Protein AF-A0A3D2EG84-F1 (afdb_monomer_lite)

Sequence (65 aa):
MEFNTNFILGCSAIGAGLAVIAGIGPGVGQGIAAGHAASAVGRNPGAKSEIRTMMLLGQAVAETT

Secondary structure (DSSP, 8-state):
-HHHHHHHHHHHHHHHHHHHGGGHHHHHHHHHHHHHHHHHHHH-GGGHHHHHHHHHHHHHHHTT-

Radius of gyration: 19.6 Å; chains: 1; bounding box: 40×13×56 Å

Foldseek 3Di:
DVVVVVVVVVVVVVVVVVVCVLVVQLVVVLVVLVVVLVVVCVVPVPCNVVSVVVSVVVSVVSVVD

Structure (mmCIF, N/CA/C/O backbone):
data_AF-A0A3D2EG84-F1
#
_entry.id   AF-A0A3D2EG84-F1
#
loop_
_atom_site.group_PDB
_atom_site.id
_atom_site.type_symbol
_atom_site.label_atom_id
_atom_site.label_alt_id
_atom_site.label_comp_id
_atom_site.label_asym_id
_atom_site.label_entity_id
_atom_site.label_seq_id
_atom_site.pdbx_PDB_ins_code
_atom_site.Cartn_x
_atom_site.Cartn_y
_atom_site.Cartn_z
_atom_site.occupancy
_atom_site.B_iso_or_equiv
_atom_site.auth_seq_id
_atom_site.auth_comp_id
_atom_site.auth_asym_id
_atom_site.auth_atom_id
_atom_site.pdbx_PDB_model_num
ATOM 1 N N . MET A 1 1 ? 20.538 -6.144 -34.579 1.00 65.94 1 MET A N 1
ATOM 2 C CA . MET A 1 1 ? 19.209 -6.425 -33.990 1.00 65.94 1 MET A CA 1
ATOM 3 C C . MET A 1 1 ? 19.271 -6.412 -32.461 1.00 65.94 1 MET A C 1
ATOM 5 O O . MET A 1 1 ? 18.410 -5.800 -31.852 1.00 65.94 1 MET A O 1
ATOM 9 N N . GLU A 1 2 ? 20.329 -6.966 -31.859 1.00 84.94 2 GLU A N 1
ATOM 10 C CA . GLU A 1 2 ? 20.545 -7.046 -30.401 1.00 84.94 2 GLU A CA 1
ATOM 11 C C . GLU A 1 2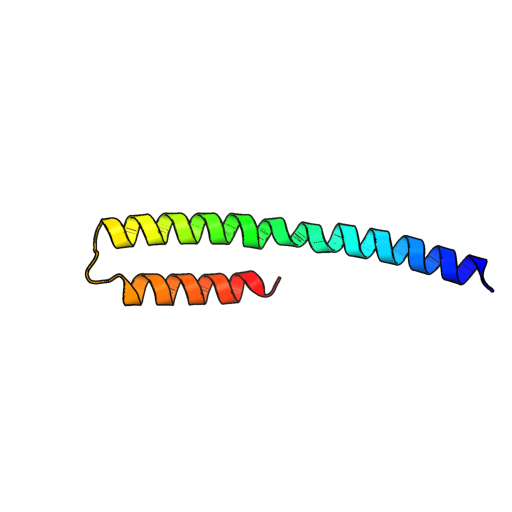 ? 20.584 -5.693 -29.654 1.00 84.94 2 GLU A C 1
ATOM 13 O O . GLU A 1 2 ? 19.954 -5.557 -28.609 1.00 84.94 2 GLU A O 1
ATOM 18 N N . PHE A 1 3 ? 21.239 -4.660 -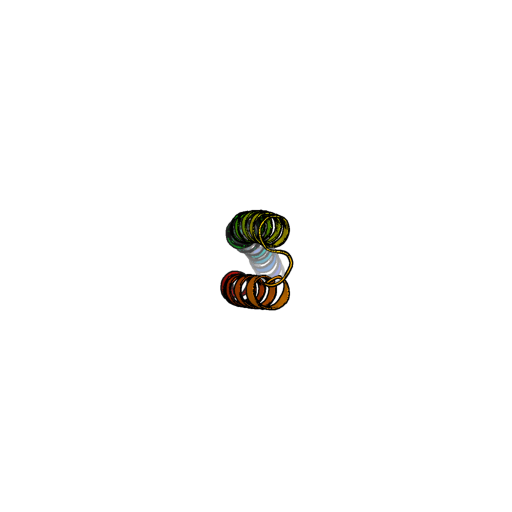30.208 1.00 92.69 3 PHE A N 1
ATOM 19 C CA . PHE A 1 3 ? 21.286 -3.323 -29.587 1.00 92.69 3 PHE A CA 1
ATOM 20 C C . PHE A 1 3 ? 19.888 -2.734 -29.340 1.00 92.69 3 PHE A C 1
ATOM 22 O O . PHE A 1 3 ? 19.603 -2.263 -28.242 1.00 92.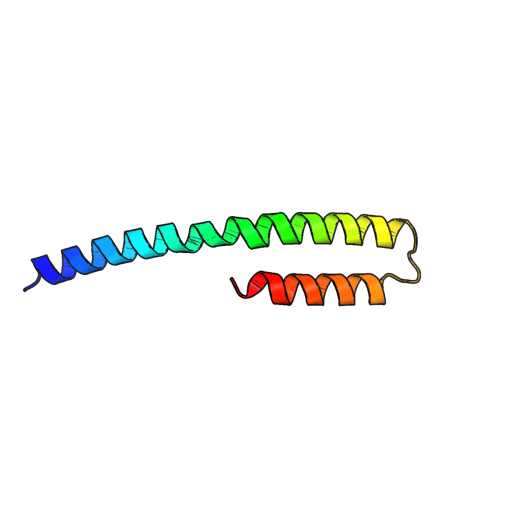69 3 PHE A O 1
ATOM 29 N N . ASN A 1 4 ? 18.997 -2.810 -30.335 1.00 96.56 4 ASN A N 1
ATOM 30 C CA . ASN A 1 4 ? 17.638 -2.274 -30.221 1.00 96.56 4 ASN A CA 1
ATOM 31 C C . ASN A 1 4 ? 16.840 -3.011 -29.138 1.00 96.56 4 ASN A C 1
ATOM 33 O O . ASN A 1 4 ? 16.130 -2.377 -28.365 1.00 96.56 4 ASN A O 1
ATOM 37 N N . THR A 1 5 ? 16.985 -4.336 -29.053 1.00 96.75 5 THR A N 1
ATOM 38 C CA . THR A 1 5 ? 16.344 -5.145 -28.009 1.00 96.75 5 THR A CA 1
ATOM 39 C C . THR A 1 5 ? 16.837 -4.748 -26.620 1.00 96.75 5 THR A C 1
ATOM 41 O O . THR A 1 5 ? 16.020 -4.484 -25.740 1.00 96.75 5 THR A O 1
ATOM 44 N N . ASN A 1 6 ? 18.154 -4.629 -26.431 1.00 96.88 6 ASN A N 1
ATOM 45 C CA . ASN A 1 6 ? 18.741 -4.236 -25.148 1.00 96.88 6 ASN A CA 1
ATOM 46 C C . ASN A 1 6 ? 18.324 -2.815 -24.738 1.00 96.88 6 ASN A C 1
ATOM 48 O O . ASN A 1 6 ? 18.025 -2.574 -23.570 1.00 96.88 6 ASN A O 1
ATOM 52 N N . PHE A 1 7 ? 18.244 -1.889 -25.697 1.00 97.00 7 PHE A N 1
ATOM 53 C CA . PHE A 1 7 ? 17.777 -0.527 -25.454 1.00 97.00 7 PHE A CA 1
ATOM 54 C C . PHE A 1 7 ? 16.308 -0.491 -25.003 1.00 97.00 7 PHE A C 1
ATOM 56 O O . PHE A 1 7 ? 15.993 0.143 -23.997 1.00 97.00 7 PHE A O 1
ATOM 63 N N . ILE A 1 8 ? 15.422 -1.228 -25.685 1.00 97.88 8 ILE A N 1
ATOM 64 C CA . ILE A 1 8 ? 14.004 -1.333 -25.305 1.00 97.88 8 ILE A CA 1
ATOM 65 C C . ILE A 1 8 ? 13.869 -1.909 -23.893 1.00 97.88 8 ILE A C 1
ATOM 67 O O . ILE A 1 8 ? 13.182 -1.316 -23.066 1.00 97.88 8 ILE A O 1
ATOM 71 N N . LEU A 1 9 ? 14.561 -3.012 -23.593 1.00 97.94 9 LEU A N 1
ATOM 72 C CA . LEU A 1 9 ? 14.511 -3.648 -22.273 1.00 97.94 9 LEU A CA 1
ATOM 73 C C . LEU A 1 9 ? 15.017 -2.719 -21.164 1.00 97.94 9 LEU A C 1
ATOM 75 O O . LEU A 1 9 ? 14.400 -2.649 -20.101 1.00 97.94 9 LEU A O 1
ATOM 79 N N . GLY A 1 10 ? 16.093 -1.969 -21.419 1.00 98.00 10 GLY A N 1
ATOM 80 C CA . GLY A 1 10 ? 16.604 -0.969 -20.482 1.00 98.00 10 GLY A CA 1
ATOM 81 C C . GLY A 1 10 ? 15.564 0.107 -20.160 1.00 98.00 10 GLY A C 1
ATOM 82 O O . GLY A 1 10 ? 15.289 0.376 -18.990 1.00 98.00 10 GLY A O 1
ATOM 83 N N . CYS A 1 11 ? 14.921 0.675 -21.182 1.00 98.25 11 CYS A N 1
ATOM 84 C CA . CYS A 1 11 ? 13.850 1.654 -20.991 1.00 98.25 11 CYS A CA 1
ATOM 85 C C . CYS A 1 11 ? 12.619 1.053 -20.295 1.00 98.25 11 CYS A C 1
ATOM 87 O O . CYS A 1 11 ? 12.038 1.702 -19.426 1.00 98.25 11 CYS A O 1
ATOM 89 N N . SER A 1 12 ? 12.234 -0.184 -20.626 1.00 98.19 12 SER A N 1
ATOM 90 C CA . SER A 1 12 ? 11.128 -0.886 -19.964 1.00 98.19 12 SER A CA 1
ATOM 91 C C . SER A 1 12 ? 11.399 -1.115 -18.478 1.00 98.19 12 SER A C 1
ATOM 93 O O . SER A 1 12 ? 10.497 -0.918 -17.670 1.00 98.19 12 SER A O 1
ATOM 95 N N . ALA A 1 13 ? 12.629 -1.474 -18.099 1.00 98.25 13 ALA A N 1
ATOM 96 C CA . ALA A 1 13 ? 13.003 -1.669 -16.700 1.00 98.25 13 ALA A CA 1
ATOM 97 C C . ALA A 1 13 ? 12.925 -0.362 -15.893 1.00 98.25 13 ALA A C 1
ATOM 99 O O . ALA A 1 13 ? 12.401 -0.353 -14.779 1.00 98.25 13 ALA A O 1
ATOM 100 N N . ILE A 1 14 ? 13.376 0.756 -16.473 1.00 98.25 14 ILE A N 1
ATOM 101 C CA . ILE A 1 14 ? 13.239 2.084 -15.856 1.00 98.25 14 ILE A CA 1
ATOM 102 C C . ILE A 1 14 ? 11.757 2.450 -15.714 1.00 98.25 14 ILE A C 1
ATOM 104 O O . ILE A 1 14 ? 11.328 2.862 -14.638 1.00 98.25 14 ILE A O 1
ATOM 108 N N . GLY A 1 15 ? 10.961 2.256 -16.770 1.00 98.19 15 GLY A N 1
ATOM 109 C CA . GLY A 1 15 ? 9.520 2.510 -16.743 1.00 98.19 15 GLY A CA 1
ATOM 110 C C . GLY A 1 15 ? 8.793 1.681 -15.682 1.00 98.19 15 GLY A C 1
ATOM 111 O O . GLY A 1 15 ? 7.975 2.222 -14.943 1.00 98.19 15 GLY A O 1
ATOM 112 N N . ALA A 1 16 ? 9.140 0.398 -15.546 1.00 97.88 16 ALA A N 1
ATOM 113 C CA . ALA A 1 16 ? 8.601 -0.474 -14.507 1.00 97.88 16 ALA A CA 1
ATOM 114 C C . ALA A 1 16 ? 8.960 0.026 -13.098 1.00 97.88 16 ALA A C 1
ATOM 116 O O . ALA A 1 16 ? 8.087 0.107 -12.239 1.00 97.88 16 ALA A O 1
ATOM 117 N N . GLY A 1 17 ? 10.215 0.427 -12.867 1.00 97.62 17 GLY A N 1
ATOM 118 C CA . GLY A 1 17 ? 10.637 0.997 -11.585 1.00 97.62 17 GLY A CA 1
ATOM 119 C C . GLY A 1 17 ? 9.882 2.281 -11.229 1.00 97.62 17 GLY A C 1
ATOM 120 O O . GLY A 1 17 ? 9.452 2.447 -10.090 1.00 97.62 17 GLY A O 1
ATOM 121 N N . LEU A 1 18 ? 9.663 3.161 -12.210 1.00 97.81 18 LEU A N 1
ATOM 122 C CA . LEU A 1 18 ? 8.881 4.385 -12.024 1.00 97.81 18 LEU A CA 1
ATOM 123 C C . LEU A 1 18 ? 7.398 4.096 -11.756 1.00 97.81 18 LEU A C 1
ATOM 125 O O . LEU A 1 18 ? 6.796 4.776 -10.931 1.00 97.81 18 LEU A O 1
ATOM 129 N N . ALA A 1 19 ? 6.813 3.085 -12.402 1.00 96.88 19 ALA A N 1
ATOM 130 C CA . ALA A 1 19 ? 5.417 2.711 -12.187 1.00 96.88 19 ALA A CA 1
ATOM 131 C C . ALA A 1 19 ? 5.154 2.246 -10.744 1.00 96.88 19 ALA A C 1
ATOM 133 O O . ALA A 1 19 ? 4.156 2.637 -10.146 1.00 96.88 19 ALA A O 1
ATOM 134 N N . VAL A 1 20 ? 6.079 1.488 -10.143 1.00 96.62 20 VAL A N 1
ATOM 135 C CA . VAL A 1 20 ? 5.936 0.969 -8.766 1.00 96.62 20 VAL A CA 1
ATOM 136 C C . VAL A 1 20 ? 5.938 2.084 -7.705 1.00 96.62 20 VAL A C 1
ATOM 138 O O . VAL A 1 20 ? 5.430 1.883 -6.603 1.00 96.62 20 VAL A O 1
ATOM 141 N N . ILE A 1 21 ? 6.407 3.296 -8.031 1.00 96.56 21 ILE A N 1
ATOM 142 C CA . ILE A 1 21 ? 6.298 4.472 -7.145 1.00 96.56 21 ILE A CA 1
ATOM 143 C C . ILE A 1 21 ? 4.828 4.778 -6.800 1.00 96.56 21 ILE A C 1
ATOM 145 O O . ILE A 1 21 ? 4.551 5.294 -5.716 1.00 96.56 21 ILE A O 1
ATOM 149 N N . ALA A 1 22 ? 3.873 4.403 -7.662 1.00 95.00 22 ALA A N 1
ATOM 150 C CA . ALA A 1 22 ? 2.441 4.539 -7.393 1.00 95.00 22 ALA A CA 1
ATOM 151 C C . ALA A 1 22 ? 2.006 3.870 -6.073 1.00 95.00 22 ALA A C 1
ATOM 153 O O . ALA A 1 22 ? 1.100 4.378 -5.411 1.00 95.00 22 ALA A O 1
ATOM 154 N N . GLY A 1 23 ? 2.719 2.828 -5.621 1.00 95.69 23 GLY A N 1
ATOM 155 C CA . GLY A 1 23 ? 2.464 2.134 -4.354 1.00 95.69 23 GLY A CA 1
ATOM 156 C C . GLY A 1 23 ? 2.568 3.015 -3.099 1.00 95.69 23 GLY A C 1
ATOM 157 O O . GLY A 1 23 ? 2.061 2.645 -2.040 1.00 95.69 23 GLY A O 1
ATOM 158 N N . ILE A 1 24 ? 3.156 4.215 -3.196 1.00 96.81 24 ILE A N 1
ATOM 159 C CA . ILE A 1 24 ? 3.146 5.205 -2.106 1.00 96.81 24 ILE A CA 1
ATOM 160 C C . ILE A 1 24 ? 1.708 5.615 -1.750 1.00 96.81 24 ILE A C 1
ATOM 162 O O . ILE A 1 24 ? 1.397 5.789 -0.571 1.00 96.81 24 ILE A O 1
ATOM 166 N N . GLY A 1 25 ? 0.828 5.754 -2.747 1.00 95.62 25 GLY A N 1
ATOM 167 C CA . GLY A 1 25 ? -0.562 6.167 -2.548 1.00 95.62 25 GLY A CA 1
ATOM 168 C C . GLY A 1 25 ? -1.338 5.191 -1.657 1.00 95.62 25 GLY A C 1
ATOM 169 O O . GLY A 1 25 ? -1.763 5.591 -0.566 1.00 95.62 25 GLY A O 1
ATOM 170 N N . PRO A 1 26 ? -1.478 3.914 -2.067 1.00 96.50 26 PRO A N 1
ATOM 171 C CA . PRO A 1 26 ? -2.079 2.872 -1.239 1.00 96.50 26 PRO A CA 1
ATOM 172 C C . PRO A 1 26 ? -1.372 2.737 0.113 1.00 96.50 26 PRO A C 1
ATOM 174 O O . PRO A 1 26 ? -2.038 2.776 1.145 1.00 96.50 26 PRO A O 1
ATOM 177 N N . GLY A 1 27 ? -0.034 2.707 0.146 1.00 96.50 27 GLY A N 1
ATOM 178 C CA . GLY A 1 27 ? 0.724 2.559 1.393 1.00 96.50 27 GLY A CA 1
ATOM 179 C C . GLY A 1 27 ? 0.382 3.616 2.453 1.00 96.50 27 GLY A C 1
ATOM 180 O O . GLY A 1 27 ? 0.114 3.282 3.609 1.00 96.50 27 GLY A O 1
ATOM 181 N N . VAL A 1 28 ? 0.326 4.895 2.067 1.00 97.69 28 VAL A N 1
ATOM 182 C CA . VAL A 1 28 ? -0.044 5.987 2.983 1.00 97.69 28 VAL A CA 1
ATOM 183 C C . VAL A 1 28 ? -1.532 5.937 3.333 1.00 97.69 28 VAL A C 1
ATOM 185 O O . VAL A 1 28 ? -1.893 6.009 4.510 1.00 97.69 28 VAL A O 1
ATOM 188 N N . GLY A 1 29 ? -2.405 5.800 2.331 1.00 96.88 29 GLY A N 1
ATOM 189 C CA . GLY A 1 29 ? -3.855 5.824 2.530 1.00 96.88 29 GLY A CA 1
ATOM 190 C C . GLY A 1 29 ? -4.343 4.697 3.440 1.00 96.88 29 GLY A C 1
ATOM 191 O O . GLY A 1 29 ? -5.135 4.924 4.358 1.00 96.88 29 GLY A O 1
ATOM 192 N N . GLN A 1 30 ? -3.820 3.490 3.244 1.00 97.94 30 GLN A N 1
ATOM 193 C CA . GLN A 1 30 ? -4.159 2.337 4.068 1.00 97.94 30 GLN A CA 1
ATOM 194 C C . GLN A 1 30 ? -3.571 2.422 5.471 1.00 97.94 30 GLN A C 1
ATOM 196 O O . GLN A 1 30 ? -4.250 2.051 6.424 1.00 97.94 30 GLN A O 1
ATOM 201 N N . GLY A 1 31 ? -2.355 2.958 5.629 1.00 97.94 31 GLY A N 1
ATOM 202 C CA . GLY A 1 31 ? -1.782 3.217 6.951 1.00 97.94 31 GLY A CA 1
ATOM 203 C C . GLY A 1 31 ? -2.671 4.143 7.789 1.00 97.94 31 GLY A C 1
ATOM 204 O O . GLY A 1 31 ? -2.951 3.861 8.957 1.00 97.94 31 GLY A O 1
ATOM 205 N N . ILE A 1 32 ? -3.193 5.208 7.171 1.00 98.19 32 ILE A N 1
ATOM 206 C CA . ILE A 1 32 ? -4.148 6.131 7.800 1.00 98.19 32 ILE A CA 1
ATOM 207 C C . ILE A 1 32 ? -5.461 5.411 8.140 1.00 98.19 32 ILE A C 1
ATOM 209 O O . ILE A 1 32 ? -5.939 5.500 9.275 1.00 98.19 32 ILE A O 1
ATOM 213 N N . ALA A 1 33 ? -6.031 4.661 7.191 1.00 97.81 33 ALA A N 1
ATOM 214 C CA . ALA A 1 33 ? -7.265 3.904 7.409 1.00 97.81 33 ALA A CA 1
ATOM 215 C C . ALA A 1 33 ? -7.128 2.898 8.567 1.00 97.81 33 ALA A C 1
ATOM 217 O O . ALA A 1 33 ? -7.993 2.841 9.444 1.00 97.81 33 ALA A O 1
ATOM 218 N N . ALA A 1 34 ? -6.013 2.167 8.624 1.00 98.19 34 ALA A N 1
ATOM 219 C CA . ALA A 1 34 ? -5.707 1.220 9.689 1.00 98.19 34 ALA A CA 1
ATOM 220 C C . ALA A 1 34 ? -5.546 1.911 11.052 1.00 98.19 34 ALA A C 1
ATOM 222 O O . ALA A 1 34 ? -6.079 1.426 12.053 1.00 98.19 34 ALA A O 1
ATOM 223 N N . GLY A 1 35 ? -4.879 3.069 11.107 1.00 98.25 35 GLY A N 1
ATOM 224 C CA . GLY A 1 35 ? -4.749 3.861 12.335 1.00 98.25 35 GLY A CA 1
ATOM 225 C C . GLY A 1 35 ? -6.101 4.335 12.885 1.00 98.25 35 GLY A C 1
ATOM 226 O O . GLY A 1 35 ? -6.365 4.240 14.093 1.00 98.25 35 GLY A O 1
ATOM 227 N N . HIS A 1 36 ? -7.000 4.778 12.002 1.00 98.06 36 HIS A N 1
ATOM 228 C CA . HIS A 1 36 ? -8.365 5.141 12.382 1.00 98.06 36 HIS A CA 1
ATOM 229 C C . HIS A 1 36 ? -9.185 3.931 12.829 1.00 98.06 36 HIS A C 1
ATOM 231 O O . HIS A 1 36 ? -9.866 4.010 13.853 1.00 98.06 36 HIS A O 1
ATOM 237 N N . ALA A 1 37 ? -9.087 2.805 12.123 1.00 98.25 37 ALA A N 1
ATOM 238 C CA . ALA A 1 37 ? -9.767 1.573 12.498 1.00 98.25 37 ALA A CA 1
ATOM 239 C C . ALA A 1 37 ? -9.305 1.065 13.873 1.00 98.25 37 ALA A C 1
ATOM 241 O O . ALA A 1 37 ? -10.140 0.742 14.715 1.00 98.25 37 ALA A O 1
ATOM 242 N N . ALA A 1 38 ? -7.997 1.067 14.149 1.00 98.25 38 ALA A N 1
ATOM 243 C CA . ALA A 1 38 ? -7.449 0.693 15.453 1.00 98.25 38 ALA A CA 1
ATOM 244 C C . ALA A 1 38 ? -7.986 1.594 16.577 1.00 98.25 38 ALA A C 1
ATOM 246 O O . ALA A 1 38 ? -8.463 1.101 17.601 1.00 98.25 38 ALA A O 1
ATOM 247 N N . SER A 1 39 ? -7.988 2.912 16.355 1.00 98.38 39 SER A N 1
ATOM 248 C CA . SER A 1 39 ? -8.544 3.882 17.305 1.00 98.38 39 SER A CA 1
ATOM 249 C C . SER A 1 39 ? -10.045 3.674 17.538 1.00 98.38 39 SER A C 1
ATOM 251 O O . SER A 1 39 ? -10.523 3.775 18.669 1.00 98.38 39 SER A O 1
ATOM 253 N N . ALA A 1 40 ? -10.801 3.361 16.482 1.00 98.19 40 ALA A N 1
ATOM 254 C CA . ALA A 1 40 ? -12.233 3.099 16.564 1.00 98.19 40 ALA A CA 1
ATOM 255 C C . ALA A 1 40 ? -12.535 1.804 17.336 1.00 98.19 40 ALA A C 1
ATOM 257 O O . ALA A 1 40 ? -13.401 1.811 18.207 1.00 98.19 40 ALA A O 1
ATOM 258 N N . VAL A 1 41 ? -11.779 0.727 17.088 1.00 98.44 41 VAL A N 1
ATOM 259 C CA . VAL A 1 41 ? -11.897 -0.537 17.836 1.00 98.44 41 VAL A CA 1
ATOM 260 C C . VAL A 1 41 ? -11.565 -0.332 19.313 1.00 98.44 41 VAL A C 1
ATOM 262 O O . VAL A 1 41 ? -12.270 -0.859 20.167 1.00 98.44 41 VAL A O 1
ATOM 265 N N . GLY A 1 42 ? -10.531 0.455 19.630 1.00 97.88 42 GLY A N 1
ATOM 266 C CA . GLY A 1 42 ? -10.182 0.773 21.016 1.00 97.88 42 GLY A CA 1
ATOM 267 C C . GLY A 1 42 ? -11.294 1.515 21.765 1.00 97.88 42 GLY A C 1
ATOM 268 O O . GLY A 1 42 ? -11.506 1.267 22.948 1.00 97.88 42 GLY A O 1
ATOM 269 N N . ARG A 1 43 ? -12.037 2.393 21.076 1.00 98.12 43 ARG A N 1
ATOM 270 C CA . ARG A 1 43 ? -13.180 3.130 21.647 1.00 98.12 43 ARG A CA 1
ATOM 271 C C . ARG A 1 43 ? -14.459 2.299 21.722 1.00 98.12 43 ARG A C 1
ATOM 273 O O . ARG A 1 43 ? -15.227 2.470 22.661 1.00 98.12 43 ARG A O 1
ATOM 280 N N . ASN A 1 44 ? -14.700 1.431 20.741 1.00 97.44 44 ASN A N 1
ATOM 281 C CA . ASN A 1 44 ? -15.876 0.568 20.694 1.00 97.44 44 ASN A CA 1
ATOM 282 C C . ASN A 1 44 ? -15.502 -0.875 20.301 1.00 97.44 44 ASN A C 1
ATOM 284 O O . ASN A 1 44 ? -15.662 -1.267 19.140 1.00 97.44 44 ASN A O 1
ATOM 288 N N . PRO A 1 45 ? -15.040 -1.694 21.264 1.00 96.50 45 PRO A N 1
ATOM 289 C CA . PRO A 1 45 ? -14.618 -3.068 20.992 1.00 96.50 45 PRO A CA 1
ATOM 290 C C . PRO A 1 45 ? -15.738 -3.966 20.452 1.00 96.50 45 PRO A C 1
ATOM 292 O O . PRO A 1 45 ? -15.458 -4.915 19.719 1.00 96.50 45 PRO A O 1
ATOM 295 N N . GLY A 1 46 ? -17.000 -3.659 20.781 1.00 97.81 46 GLY A N 1
ATOM 296 C CA . GLY A 1 46 ? -18.169 -4.412 20.320 1.00 97.81 46 GLY A CA 1
ATOM 297 C C . GLY A 1 46 ? -18.419 -4.300 18.814 1.00 97.81 46 GLY A C 1
ATOM 298 O O . GLY A 1 46 ? -18.944 -5.236 18.228 1.00 97.81 46 GLY A O 1
ATOM 299 N N . ALA A 1 47 ? -17.977 -3.210 18.177 1.00 97.75 47 ALA A N 1
ATOM 300 C CA . ALA A 1 47 ? -18.132 -2.970 16.736 1.00 97.75 47 ALA A CA 1
ATOM 301 C C . ALA A 1 47 ? -16.897 -3.384 15.909 1.00 97.75 47 ALA A C 1
ATOM 303 O O . ALA A 1 47 ? -16.710 -2.955 14.767 1.00 97.75 47 ALA A O 1
ATOM 304 N N . LYS A 1 48 ? -15.985 -4.182 16.485 1.00 97.94 48 LYS A N 1
ATOM 305 C CA . LYS A 1 48 ? -14.711 -4.545 15.841 1.00 97.94 48 LYS A CA 1
ATOM 306 C C . LYS A 1 48 ? -14.892 -5.217 14.480 1.00 97.94 48 LYS A C 1
ATOM 308 O O . LYS A 1 48 ? -14.044 -5.035 13.604 1.00 97.94 48 LYS A O 1
ATOM 313 N N . SER A 1 49 ? -15.938 -6.026 14.324 1.00 98.19 49 SER A N 1
ATOM 314 C CA . SER A 1 49 ? -16.196 -6.754 13.081 1.00 98.19 49 SER A CA 1
ATOM 315 C C . SER A 1 49 ? -16.539 -5.783 11.953 1.00 98.19 49 SER A C 1
ATOM 317 O O . SER A 1 49 ? -15.864 -5.765 10.928 1.00 98.19 49 SER A O 1
ATOM 319 N N . GLU A 1 50 ? -17.503 -4.900 12.191 1.00 98.38 50 GLU A N 1
AT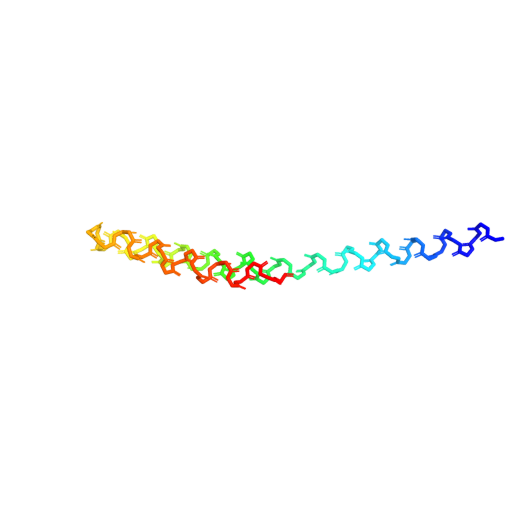OM 320 C CA . GLU A 1 50 ? -18.000 -3.902 11.249 1.00 98.38 50 GLU A CA 1
ATOM 321 C C . GLU A 1 50 ? -16.903 -2.907 10.861 1.00 98.38 50 GLU A C 1
ATOM 323 O O . GLU A 1 50 ? -16.711 -2.627 9.676 1.00 98.38 50 GLU A O 1
ATOM 328 N N . ILE A 1 51 ? -16.124 -2.432 11.842 1.00 98.50 51 ILE A N 1
ATOM 329 C CA . ILE A 1 51 ? -14.989 -1.529 11.601 1.00 98.50 51 ILE A CA 1
ATOM 330 C C . ILE A 1 51 ? -13.956 -2.201 10.690 1.00 98.50 51 ILE A C 1
ATOM 332 O O . ILE A 1 51 ? -13.493 -1.591 9.726 1.00 98.50 51 ILE A O 1
ATOM 336 N N . ARG A 1 52 ? -13.605 -3.468 10.955 1.00 97.94 52 ARG A N 1
ATOM 337 C CA . ARG A 1 52 ? -12.671 -4.216 10.101 1.00 97.94 52 ARG A CA 1
ATOM 338 C C . ARG A 1 52 ? -13.229 -4.433 8.703 1.00 97.94 52 ARG A C 1
ATOM 340 O O . ARG A 1 52 ? -12.472 -4.294 7.751 1.00 97.94 52 ARG A O 1
ATOM 347 N N . THR A 1 53 ? -14.511 -4.758 8.561 1.00 98.38 53 THR A N 1
ATOM 348 C CA . THR A 1 53 ? -15.132 -4.949 7.244 1.00 98.38 53 THR A CA 1
ATOM 349 C C . THR A 1 53 ? -15.089 -3.665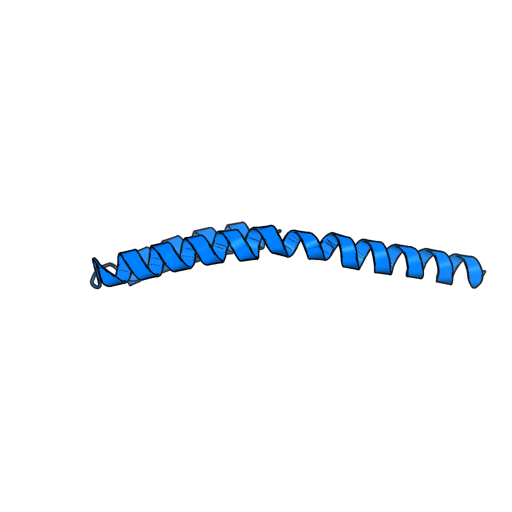 6.423 1.00 98.38 53 THR A C 1
ATOM 351 O O . THR A 1 53 ? -14.679 -3.705 5.266 1.00 98.38 53 THR A O 1
ATOM 354 N N . MET A 1 54 ? -15.433 -2.519 7.019 1.00 97.62 54 MET A N 1
ATOM 355 C CA . MET A 1 54 ? -15.361 -1.227 6.334 1.00 97.62 54 MET A CA 1
ATOM 356 C C . MET A 1 54 ? -13.919 -0.851 5.966 1.00 97.62 54 MET A C 1
ATOM 358 O O . MET A 1 54 ? -13.667 -0.433 4.837 1.00 97.62 54 MET A O 1
ATOM 362 N N . MET A 1 55 ? -12.966 -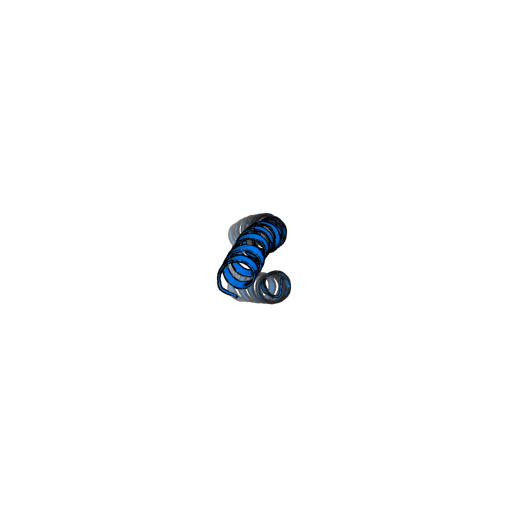1.050 6.883 1.00 98.25 55 MET A N 1
ATOM 363 C CA . MET A 1 55 ? -11.542 -0.826 6.621 1.00 98.25 55 MET A CA 1
ATOM 364 C C . MET A 1 55 ? -11.052 -1.686 5.451 1.00 98.25 55 MET A C 1
ATOM 366 O O . MET A 1 55 ? -10.468 -1.158 4.512 1.00 98.25 55 MET A O 1
ATOM 370 N N . LEU A 1 56 ? -11.317 -2.996 5.474 1.00 98.00 56 LEU A N 1
ATOM 371 C CA . LEU A 1 56 ? -10.871 -3.923 4.432 1.00 98.00 56 LEU A CA 1
ATOM 372 C C . LEU A 1 56 ? -11.513 -3.627 3.076 1.00 98.00 56 LEU A C 1
ATOM 374 O O . LEU A 1 56 ? -10.827 -3.721 2.066 1.00 98.00 56 LEU A O 1
ATOM 378 N N . LEU A 1 57 ? -12.788 -3.228 3.045 1.00 98.00 57 LEU A N 1
ATOM 379 C CA . LEU A 1 57 ? -13.447 -2.791 1.814 1.00 98.00 57 LEU A CA 1
ATOM 380 C C . LEU A 1 57 ? -12.749 -1.560 1.220 1.00 98.00 57 LEU A C 1
ATOM 382 O O . LEU A 1 57 ? -12.433 -1.548 0.034 1.00 98.00 57 LEU A O 1
ATOM 386 N N . GLY A 1 58 ? -12.467 -0.547 2.045 1.00 96.81 58 GLY A N 1
ATOM 387 C CA . GLY A 1 58 ? -11.749 0.650 1.602 1.00 96.81 58 GLY A CA 1
ATOM 388 C C . GLY A 1 58 ? -10.327 0.338 1.129 1.00 96.81 58 GLY A C 1
ATOM 389 O O . GLY A 1 58 ? -9.908 0.814 0.077 1.00 96.81 58 GLY A O 1
ATOM 390 N N . GLN A 1 59 ? -9.605 -0.512 1.863 1.00 97.81 59 GLN A N 1
ATOM 391 C CA . GLN A 1 59 ? -8.263 -0.951 1.481 1.00 97.81 59 GLN A CA 1
ATOM 392 C C . GLN A 1 59 ? -8.264 -1.753 0.176 1.00 97.81 59 GLN A C 1
ATOM 394 O O . GLN A 1 59 ? -7.391 -1.532 -0.653 1.00 97.81 59 GLN A O 1
ATOM 399 N N . ALA A 1 60 ? -9.247 -2.631 -0.040 1.00 97.44 60 ALA A N 1
ATOM 400 C CA . ALA A 1 60 ? -9.362 -3.408 -1.273 1.00 97.44 60 ALA A CA 1
ATOM 401 C C . ALA A 1 60 ? -9.573 -2.516 -2.505 1.00 97.44 60 ALA A C 1
ATOM 403 O O . ALA A 1 60 ? -9.023 -2.805 -3.561 1.00 97.44 60 ALA A O 1
ATOM 404 N N . VAL A 1 61 ? -10.330 -1.422 -2.367 1.00 96.44 61 VAL A N 1
ATOM 405 C CA . VAL A 1 61 ? -10.468 -0.416 -3.433 1.00 96.44 61 VAL A CA 1
ATOM 406 C C . VAL A 1 61 ? -9.167 0.369 -3.615 1.00 96.44 61 VAL A C 1
ATOM 408 O O . VAL A 1 61 ? -8.780 0.646 -4.742 1.00 96.44 61 VAL A O 1
ATOM 411 N N . ALA A 1 62 ? -8.467 0.709 -2.530 1.00 94.88 62 ALA A N 1
ATOM 412 C CA . ALA A 1 62 ? -7.191 1.419 -2.617 1.00 94.88 62 ALA A CA 1
ATOM 413 C C . ALA A 1 62 ? -6.076 0.580 -3.278 1.00 94.88 62 ALA A C 1
ATOM 415 O O . ALA A 1 62 ? -5.265 1.143 -4.004 1.00 94.88 62 ALA A O 1
ATOM 416 N N . GLU A 1 63 ? -6.056 -0.743 -3.075 1.00 95.88 63 GLU A N 1
ATOM 417 C CA . GLU A 1 63 ? -5.077 -1.675 -3.673 1.00 95.88 63 GLU A CA 1
ATOM 418 C C . GLU A 1 63 ? -5.230 -1.887 -5.187 1.00 95.88 63 GLU A C 1
ATOM 420 O O . GLU A 1 63 ? -4.412 -2.570 -5.793 1.00 95.88 63 GLU A O 1
ATOM 425 N N . THR A 1 64 ? -6.256 -1.348 -5.849 1.00 93.31 64 THR A N 1
ATOM 426 C CA . THR A 1 64 ? -6.400 -1.538 -7.306 1.00 93.31 64 THR A CA 1
ATOM 427 C C . THR A 1 64 ? -5.415 -0.696 -8.131 1.00 93.31 64 THR A C 1
ATOM 429 O O . THR A 1 64 ? -5.571 -0.623 -9.350 1.00 93.31 64 THR A O 1
ATOM 432 N N . THR A 1 65 ? -4.473 -0.012 -7.473 1.00 81.06 65 THR A N 1
ATOM 433 C CA . THR A 1 65 ? -3.539 0.975 -8.039 1.00 81.06 65 THR A CA 1
ATOM 434 C C . THR A 1 65 ? -2.110 0.476 -7.920 1.00 81.06 65 THR A C 1
ATOM 436 O O . THR A 1 65 ? -1.399 0.517 -8.947 1.00 81.06 65 THR A O 1
#

pLDDT: mean 96.43, std 4.7, range [65.94, 98.5]